Protein AF-A0A6V8M109-F1 (afdb_monomer_lite)

Organism: NCBI:txid2730080

Secondary structure (DSSP, 8-state):
-PPPP-----TTS--S-HHHHHHHHHHHHHHHHHHHHHHHHHTT--HHHHHHHHHHHHHHHHHHHHHHHHHHHHHHHHH---HHHHHHHHHHHHHHHHHHHHHHHHHHHHHHHTT-S----HHHHHHHHHHHHHHHHHHHHHHHHHHHHHHHHHHHTT-

Foldseek 3Di:
DDDDPDPPPPPPPCPDDPVVVVVVLVVLLVLLLVLLLVLCVVVVHDVVVSVVLSVLLSVLLVCLLVVLVVVLVVCCVVPPPDPQLSVLLNVLLVVLLSVLSVVLSVVSVVCVVVVVVPPPDSVVSSVSSNVSNNVSNVVSNVVSNVVSVVVVVVVVVPD

Structure (mmCIF, N/CA/C/O backbone):
data_AF-A0A6V8M109-F1
#
_entry.id   AF-A0A6V8M109-F1
#
loop_
_atom_site.group_PDB
_atom_site.id
_atom_site.type_symbol
_atom_site.label_atom_id
_atom_site.label_alt_id
_atom_site.label_comp_id
_atom_site.label_asym_id
_atom_site.label_entity_id
_atom_site.label_seq_id
_atom_site.pdbx_PDB_ins_code
_atom_site.Cartn_x
_atom_site.Cartn_y
_atom_site.Cartn_z
_atom_site.occupancy
_atom_site.B_iso_or_equiv
_atom_site.auth_seq_id
_atom_site.auth_comp_id
_atom_site.auth_asym_id
_atom_site.auth_atom_id
_atom_site.pdbx_PDB_model_num
ATOM 1 N N . MET A 1 1 ? 26.809 18.377 -27.419 1.00 35.88 1 MET A N 1
ATOM 2 C CA . MET A 1 1 ? 26.388 17.380 -26.413 1.00 35.88 1 MET A CA 1
ATOM 3 C C . MET A 1 1 ? 24.869 17.333 -26.456 1.00 35.88 1 MET A C 1
ATOM 5 O O . MET A 1 1 ? 24.218 18.246 -25.971 1.00 35.88 1 MET A O 1
ATOM 9 N N . SER A 1 2 ? 24.314 16.393 -27.217 1.00 32.06 2 SER A N 1
ATOM 10 C CA . SER A 1 2 ? 22.876 16.284 -27.477 1.00 32.06 2 SER A CA 1
ATOM 11 C C . SER A 1 2 ? 22.189 15.621 -26.287 1.00 32.06 2 SER A C 1
ATOM 13 O O . SER A 1 2 ? 22.492 14.473 -25.967 1.00 32.06 2 SER A O 1
ATOM 15 N N . LEU A 1 3 ? 21.294 16.358 -25.626 1.00 37.25 3 LEU A N 1
ATOM 16 C CA . LEU A 1 3 ? 20.393 15.827 -24.603 1.00 37.25 3 LEU A CA 1
ATOM 17 C C . LEU A 1 3 ? 19.575 14.671 -25.207 1.00 37.25 3 LEU A C 1
ATOM 19 O O . LEU A 1 3 ? 19.074 14.825 -26.326 1.00 37.25 3 LEU A O 1
ATOM 23 N N . PRO A 1 4 ? 19.433 13.525 -24.518 1.00 42.22 4 PRO A N 1
ATOM 24 C CA . PRO A 1 4 ? 18.554 12.470 -24.993 1.00 42.22 4 PRO A CA 1
ATOM 25 C C . PRO A 1 4 ? 17.110 12.996 -25.022 1.00 42.22 4 PRO A C 1
ATOM 27 O O . PRO A 1 4 ? 16.726 13.788 -24.152 1.00 42.22 4 PRO A O 1
ATOM 30 N N . PRO A 1 5 ? 16.304 12.599 -26.020 1.00 42.03 5 PRO A N 1
ATOM 31 C CA . PRO A 1 5 ? 14.920 13.026 -26.109 1.00 42.03 5 PRO A CA 1
ATOM 32 C C . PRO A 1 5 ? 14.179 12.515 -24.876 1.00 42.03 5 PRO A C 1
ATOM 34 O O . PRO A 1 5 ? 14.128 11.314 -24.616 1.00 42.03 5 PRO A O 1
ATOM 37 N N . THR A 1 6 ? 13.613 13.442 -24.110 1.00 44.25 6 THR A N 1
ATOM 38 C CA . THR A 1 6 ? 12.667 13.148 -23.041 1.00 44.25 6 THR A CA 1
ATOM 39 C C . THR A 1 6 ? 11.553 12.288 -23.623 1.00 44.25 6 THR A C 1
ATOM 41 O O . THR A 1 6 ? 10.764 12.733 -24.458 1.00 44.25 6 THR A O 1
ATOM 44 N N . GLN A 1 7 ? 11.532 11.020 -23.213 1.00 39.41 7 GLN A N 1
ATOM 45 C CA . GLN A 1 7 ? 10.497 10.063 -23.555 1.00 39.41 7 GLN A CA 1
ATOM 46 C C . GLN A 1 7 ? 9.165 10.648 -23.083 1.00 39.41 7 GLN A C 1
ATOM 48 O O . GLN A 1 7 ? 8.845 10.685 -21.896 1.00 39.41 7 GLN A O 1
ATOM 53 N N . LYS A 1 8 ? 8.421 11.200 -24.040 1.00 40.66 8 LYS A N 1
ATOM 54 C CA . LYS A 1 8 ? 7.083 11.745 -23.860 1.00 40.66 8 LYS A CA 1
ATOM 55 C C . LYS A 1 8 ? 6.214 10.562 -23.427 1.00 40.66 8 LYS A C 1
ATOM 57 O O . LYS A 1 8 ? 5.800 9.770 -24.264 1.00 40.66 8 LYS A O 1
ATOM 62 N N . ARG A 1 9 ? 6.024 10.386 -22.114 1.00 41.22 9 ARG A N 1
ATOM 63 C CA . ARG A 1 9 ? 5.096 9.401 -21.541 1.00 41.22 9 ARG A CA 1
ATOM 64 C C . ARG A 1 9 ? 3.748 9.670 -22.205 1.00 41.22 9 ARG A C 1
ATOM 66 O O . ARG A 1 9 ? 3.190 10.755 -22.020 1.00 41.22 9 ARG A O 1
ATOM 73 N N . ASP A 1 10 ? 3.300 8.750 -23.055 1.00 36.28 10 ASP A N 1
ATOM 74 C CA . ASP A 1 10 ? 2.056 8.903 -23.799 1.00 36.28 10 ASP A CA 1
ATOM 75 C C . ASP A 1 10 ? 0.921 9.170 -22.808 1.00 36.28 10 ASP A C 1
ATOM 77 O O . ASP A 1 10 ? 0.561 8.336 -21.979 1.00 36.28 10 ASP A O 1
ATOM 81 N N . LYS A 1 11 ? 0.373 10.385 -22.885 1.00 40.88 11 LYS A N 1
ATOM 82 C CA . LYS A 1 11 ? -0.753 10.901 -22.092 1.00 40.88 11 LYS A CA 1
ATOM 83 C C . LYS A 1 11 ? -2.090 10.237 -22.473 1.00 40.88 11 LYS A C 1
ATOM 85 O O . LYS A 1 11 ? -3.140 10.846 -22.306 1.00 40.88 11 LYS A O 1
ATOM 90 N N . SER A 1 12 ? -2.082 9.025 -23.026 1.00 34.38 12 SER A N 1
ATOM 91 C CA . SER A 1 12 ? -3.278 8.385 -23.588 1.00 34.38 12 SER A CA 1
ATOM 92 C C . SER A 1 12 ? -3.967 7.389 -22.649 1.00 34.38 12 SER A C 1
ATOM 94 O O . SER A 1 12 ? -5.039 6.897 -22.986 1.00 34.38 12 SER A O 1
ATOM 96 N N . THR A 1 13 ? -3.434 7.141 -21.445 1.00 37.88 13 THR A N 1
ATOM 97 C CA . THR A 1 13 ? -4.058 6.241 -20.451 1.00 37.88 13 THR A CA 1
ATOM 98 C C . THR A 1 13 ? -4.535 6.929 -19.166 1.00 37.88 13 THR A C 1
ATOM 100 O O . THR A 1 13 ? -5.004 6.254 -18.250 1.00 37.88 13 THR A O 1
ATOM 103 N N . SER A 1 14 ? -4.505 8.266 -19.076 1.00 40.25 14 SER A N 1
ATOM 104 C CA . SER A 1 14 ? -5.027 8.986 -17.903 1.00 40.25 14 SER A CA 1
ATOM 105 C C . SER A 1 14 ? -6.556 9.111 -17.957 1.00 40.25 14 SER A C 1
ATOM 107 O O . SER A 1 14 ? -7.098 10.186 -18.212 1.00 40.25 14 SER A O 1
ATOM 109 N N . PHE A 1 15 ? -7.277 8.016 -17.711 1.00 46.56 15 PHE A N 1
ATOM 110 C CA . PHE A 1 15 ? -8.743 8.053 -17.595 1.00 46.56 15 PHE A CA 1
ATOM 111 C C . PHE A 1 15 ? -9.218 8.843 -16.354 1.00 46.56 15 PHE A C 1
ATOM 113 O O . PHE A 1 15 ? -10.391 9.190 -16.234 1.00 46.56 15 PHE A O 1
ATOM 120 N N . PHE A 1 16 ? -8.302 9.198 -15.446 1.00 42.38 16 PHE A N 1
ATOM 121 C CA . PHE A 1 16 ? -8.565 10.057 -14.296 1.00 42.38 16 PHE A CA 1
ATOM 122 C C . PHE A 1 16 ? -7.589 11.237 -14.256 1.00 42.38 16 PHE A C 1
ATOM 124 O O . PHE A 1 16 ? -6.378 11.068 -14.379 1.00 42.38 16 PHE A O 1
ATOM 131 N N . SER A 1 17 ? -8.137 12.444 -14.075 1.00 50.72 17 SER A N 1
ATOM 132 C CA . SER A 1 17 ? -7.371 13.651 -13.736 1.00 50.72 17 SER A CA 1
ATOM 133 C C . SER A 1 17 ? -6.471 13.375 -12.518 1.00 50.72 17 SER A C 1
ATOM 135 O O . SER A 1 17 ? -6.942 12.700 -11.599 1.00 50.72 17 S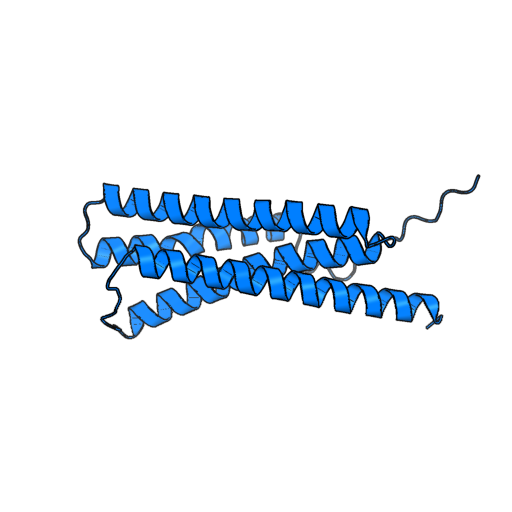ER A O 1
ATOM 137 N N . PRO A 1 18 ? -5.228 13.893 -12.467 1.00 59.59 18 PRO A N 1
ATOM 138 C CA . PRO A 1 18 ? -4.296 13.664 -11.356 1.00 59.59 18 PRO A CA 1
ATOM 139 C C . PRO A 1 18 ? -4.926 13.928 -9.977 1.00 59.59 18 PRO A C 1
ATOM 141 O O . PRO A 1 18 ? -4.782 13.112 -9.074 1.00 59.59 18 PRO A O 1
ATOM 144 N N . HIS A 1 19 ? -5.778 14.953 -9.852 1.00 64.31 19 HIS A N 1
ATOM 145 C CA . HIS A 1 19 ? -6.511 15.233 -8.609 1.00 64.31 19 HIS A CA 1
ATOM 146 C C . HIS A 1 19 ? -7.507 14.146 -8.180 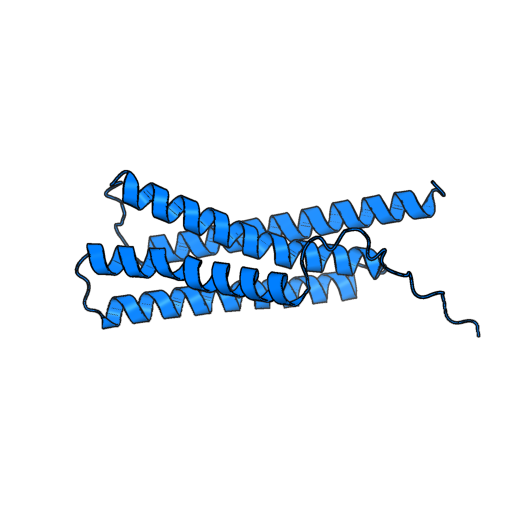1.00 64.31 19 HIS A C 1
ATOM 148 O O . HIS A 1 19 ? -7.764 13.984 -6.989 1.00 64.31 19 HIS A O 1
ATOM 154 N N . ARG A 1 20 ? -8.090 13.392 -9.120 1.00 67.94 20 ARG A N 1
ATOM 155 C CA . ARG A 1 20 ? -8.979 12.267 -8.785 1.00 67.94 20 ARG A CA 1
ATOM 156 C C . ARG A 1 20 ? -8.190 11.054 -8.291 1.00 67.94 20 ARG A C 1
ATOM 158 O O . ARG A 1 20 ? -8.708 10.315 -7.461 1.00 67.94 20 ARG A O 1
ATOM 165 N N . GLY A 1 21 ? -6.962 10.868 -8.782 1.00 72.19 21 GLY A N 1
ATOM 166 C CA . GLY A 1 21 ? -6.052 9.827 -8.302 1.00 72.19 21 GLY A CA 1
ATOM 167 C C . GLY A 1 21 ? -5.640 10.061 -6.850 1.00 72.19 21 GLY A C 1
ATOM 168 O O . GLY A 1 21 ? -5.779 9.161 -6.024 1.00 72.19 21 GLY A O 1
ATOM 169 N N . ASP A 1 22 ? -5.247 11.294 -6.523 1.00 76.94 22 ASP A N 1
ATOM 170 C CA . ASP A 1 22 ? -4.861 11.676 -5.158 1.00 76.94 22 ASP A CA 1
ATOM 171 C C . ASP A 1 22 ? -6.026 11.511 -4.174 1.00 76.94 22 ASP A C 1
ATOM 173 O O . ASP A 1 22 ? -5.873 10.930 -3.098 1.00 76.94 22 ASP A O 1
ATOM 177 N N . LEU A 1 23 ? -7.226 11.957 -4.568 1.00 83.38 23 LEU A N 1
ATOM 178 C CA . LEU A 1 23 ? -8.426 11.807 -3.746 1.00 83.38 23 LEU A CA 1
ATOM 179 C C . LEU A 1 23 ? -8.755 10.330 -3.492 1.00 83.38 23 LEU A C 1
ATOM 181 O O . LEU A 1 23 ? -9.070 9.960 -2.366 1.00 83.38 23 LEU A O 1
ATOM 185 N N . PHE A 1 24 ? -8.654 9.478 -4.515 1.00 84.69 24 PHE A N 1
ATOM 186 C CA . PHE A 1 24 ? -8.916 8.044 -4.386 1.00 84.69 24 PHE A CA 1
ATOM 187 C C . PHE A 1 24 ? -7.963 7.369 -3.393 1.00 84.69 24 PHE A C 1
ATOM 189 O O . PHE A 1 24 ? -8.398 6.577 -2.556 1.00 84.69 24 PHE A O 1
ATOM 196 N N . VAL A 1 25 ? -6.680 7.724 -3.441 1.00 85.50 25 VAL A N 1
ATOM 197 C CA . VAL A 1 25 ? -5.659 7.227 -2.511 1.00 85.50 25 VAL A CA 1
ATOM 198 C C . VAL A 1 25 ? -5.994 7.620 -1.076 1.00 85.50 25 VAL A C 1
ATOM 200 O O . VAL A 1 25 ? -6.038 6.756 -0.198 1.00 85.50 25 VAL A O 1
ATOM 203 N N . VAL A 1 26 ? -6.311 8.895 -0.842 1.00 86.75 26 VAL A N 1
ATOM 204 C CA . VAL A 1 26 ? -6.722 9.379 0.484 1.00 86.75 26 VAL A CA 1
ATOM 205 C C . VAL A 1 26 ? -7.988 8.662 0.958 1.00 86.75 26 VAL A C 1
ATOM 207 O O . VAL A 1 26 ? -8.062 8.246 2.113 1.00 86.75 26 VAL A O 1
ATOM 210 N N . CYS A 1 27 ? -8.965 8.447 0.074 1.00 88.06 27 CYS A N 1
ATOM 211 C CA . CYS A 1 27 ? -10.171 7.694 0.403 1.00 88.06 27 CYS A CA 1
ATOM 212 C C . CYS A 1 27 ? -9.855 6.254 0.825 1.00 88.06 27 CYS A C 1
ATOM 214 O O . CYS A 1 27 ? -10.389 5.813 1.839 1.00 88.06 27 CYS A O 1
ATOM 216 N N . ILE A 1 28 ? -8.977 5.533 0.115 1.00 89.62 28 ILE A N 1
ATOM 217 C CA . ILE A 1 28 ? -8.562 4.178 0.524 1.00 89.62 28 ILE A CA 1
ATOM 218 C C . ILE A 1 28 ? -7.928 4.212 1.912 1.00 89.62 28 ILE A C 1
ATOM 220 O O . ILE A 1 28 ? -8.267 3.382 2.754 1.00 89.62 28 ILE A O 1
ATOM 224 N N . TRP A 1 29 ? -7.049 5.180 2.170 1.00 87.81 29 TRP A N 1
ATOM 225 C CA . TRP A 1 29 ? -6.400 5.327 3.469 1.00 87.81 29 TRP A CA 1
ATOM 226 C C . TRP A 1 29 ? -7.419 5.517 4.589 1.00 87.81 29 TRP A C 1
ATOM 228 O O . TRP A 1 29 ? -7.411 4.753 5.552 1.00 87.81 29 TRP A O 1
ATOM 238 N N . VAL A 1 30 ? -8.347 6.465 4.438 1.00 88.25 30 VAL A N 1
ATOM 239 C CA . VAL A 1 30 ? -9.391 6.734 5.440 1.00 88.25 30 VAL A CA 1
ATOM 240 C C . VAL A 1 30 ? -10.305 5.521 5.624 1.00 88.25 30 VAL A C 1
ATOM 242 O O . VAL A 1 30 ? -10.571 5.115 6.754 1.00 88.25 30 VAL A O 1
ATOM 245 N N . VAL A 1 31 ? -10.747 4.892 4.531 1.00 90.25 31 VAL A N 1
ATOM 246 C CA . VAL A 1 31 ? -11.626 3.713 4.581 1.00 90.25 31 VAL A CA 1
ATOM 247 C C . VAL A 1 31 ? -10.920 2.516 5.217 1.00 90.25 31 VAL A C 1
ATOM 249 O O . VAL A 1 31 ? -11.565 1.747 5.924 1.00 90.25 31 VAL A O 1
ATOM 252 N N . SER A 1 32 ? -9.602 2.373 5.057 1.00 87.56 32 SER A N 1
ATOM 253 C CA . SER A 1 32 ? -8.845 1.270 5.666 1.00 87.56 32 SER A CA 1
ATOM 254 C C . SER A 1 32 ? -8.837 1.294 7.197 1.00 87.56 32 SER A C 1
ATOM 256 O O . SER A 1 32 ? -8.681 0.240 7.819 1.00 87.56 32 SER A O 1
ATOM 258 N N . LEU A 1 33 ? -9.079 2.461 7.804 1.00 87.25 33 LEU A N 1
ATOM 259 C CA . LEU A 1 33 ? -9.172 2.651 9.254 1.00 87.25 33 LEU A CA 1
ATOM 260 C C . LEU A 1 33 ? -10.561 2.306 9.815 1.00 87.25 33 LEU A C 1
ATOM 262 O O . LEU A 1 33 ? -10.687 1.969 10.994 1.00 87.25 33 LEU A O 1
ATOM 266 N N . VAL A 1 34 ? -11.606 2.360 8.980 1.00 87.38 34 VAL A N 1
ATOM 267 C CA . VAL A 1 34 ? -12.997 2.107 9.391 1.00 87.38 34 VAL A CA 1
ATOM 268 C C . VAL A 1 34 ? -13.175 0.707 9.990 1.00 87.38 34 VAL A C 1
ATOM 270 O O . VAL A 1 34 ? -13.793 0.609 11.051 1.00 87.38 34 VAL A O 1
ATOM 273 N N . PRO A 1 35 ? -12.617 -0.377 9.413 1.00 83.62 35 PRO A N 1
ATOM 274 C CA . PRO A 1 35 ? -12.730 -1.696 10.015 1.00 83.62 35 PRO A CA 1
ATOM 275 C C . PRO A 1 35 ? -12.177 -1.793 11.444 1.00 83.62 35 PRO A C 1
ATOM 277 O O . PRO A 1 35 ? -12.811 -2.389 12.312 1.00 83.62 35 PRO A O 1
ATOM 280 N N . ALA A 1 36 ? -11.026 -1.182 11.729 1.00 78.81 36 ALA A N 1
ATOM 281 C CA . ALA A 1 36 ? -10.469 -1.201 13.080 1.00 78.81 36 ALA A CA 1
ATOM 282 C C . ALA A 1 36 ? -11.348 -0.440 14.080 1.00 78.81 36 ALA A C 1
ATOM 284 O O . ALA A 1 36 ? -11.582 -0.925 15.189 1.00 78.81 36 ALA A O 1
ATOM 285 N N . PHE A 1 37 ? -11.894 0.707 13.665 1.00 82.50 37 PHE A N 1
ATOM 286 C CA . PHE A 1 37 ? -12.850 1.459 14.474 1.00 82.50 37 PHE A CA 1
ATOM 287 C C . PHE A 1 37 ? -14.110 0.639 14.776 1.00 82.50 37 PHE A C 1
ATOM 289 O O . PHE A 1 37 ? -14.479 0.479 15.939 1.00 82.50 37 PHE A O 1
ATOM 296 N N . LEU A 1 38 ? -14.743 0.078 13.741 1.00 82.56 38 LEU A N 1
ATOM 297 C CA . LEU A 1 38 ? -15.979 -0.692 13.879 1.00 82.56 38 LEU A CA 1
ATOM 298 C C . LEU A 1 38 ? -15.791 -1.907 14.787 1.00 82.56 38 LEU A C 1
ATOM 300 O O . LEU A 1 38 ? -16.613 -2.134 15.670 1.00 82.56 38 LEU A O 1
ATOM 304 N N . ILE A 1 39 ? -14.696 -2.656 14.627 1.00 77.56 39 ILE A N 1
ATOM 305 C CA . ILE A 1 39 ? -14.389 -3.803 15.491 1.00 77.56 39 ILE A CA 1
ATOM 306 C C . ILE A 1 39 ? -14.281 -3.384 16.957 1.00 77.56 39 ILE A C 1
ATOM 308 O O . ILE A 1 39 ? -14.849 -4.054 17.818 1.00 77.56 39 ILE A O 1
ATOM 312 N N . SER A 1 40 ? -13.586 -2.285 17.245 1.00 77.62 40 SER A N 1
ATOM 313 C CA . SER A 1 40 ? -13.420 -1.817 18.622 1.00 77.62 40 SER A CA 1
ATOM 314 C C . SER A 1 40 ? -14.748 -1.348 19.237 1.00 77.62 40 SER A C 1
ATOM 316 O O . SER A 1 40 ? -15.065 -1.694 20.376 1.00 77.62 40 SER A O 1
ATOM 318 N N . VAL A 1 41 ? -15.597 -0.668 18.456 1.00 78.62 41 VAL A N 1
ATOM 319 C CA . VAL A 1 41 ? -16.951 -0.278 18.888 1.00 78.62 41 VAL A CA 1
ATOM 320 C C . VAL A 1 41 ? -17.839 -1.503 19.134 1.00 78.62 41 VAL A C 1
ATOM 322 O O . VAL A 1 41 ? -18.512 -1.573 20.161 1.00 78.62 41 VAL A O 1
ATOM 325 N N . PHE A 1 42 ? -17.822 -2.503 18.245 1.00 78.31 42 PHE A N 1
ATOM 326 C CA . PHE A 1 42 ? -18.601 -3.736 18.420 1.00 78.31 42 PHE A CA 1
ATOM 327 C C . PHE A 1 42 ? -18.151 -4.558 19.633 1.00 78.31 42 PHE A C 1
ATOM 329 O O . PHE A 1 42 ? -18.977 -5.220 20.263 1.00 78.31 42 PHE A O 1
ATOM 336 N N . LYS A 1 43 ? -16.868 -4.479 20.000 1.00 75.81 43 LYS A N 1
ATOM 337 C CA . LYS A 1 43 ? -16.329 -5.064 21.234 1.00 75.81 43 LYS A CA 1
ATOM 338 C C . LYS A 1 43 ? -16.714 -4.312 22.507 1.00 75.81 43 LYS A C 1
ATOM 340 O O . LYS A 1 43 ? -16.510 -4.849 23.592 1.00 75.81 43 LYS A O 1
ATOM 345 N N . LYS A 1 44 ? -17.319 -3.123 22.387 1.00 80.44 44 LYS A N 1
ATOM 346 C CA . LYS A 1 44 ? -17.604 -2.201 23.498 1.00 80.44 44 LYS A CA 1
ATOM 347 C C . LYS A 1 44 ? -16.337 -1.763 24.240 1.00 80.44 44 LYS A C 1
ATOM 349 O O . LYS A 1 44 ? -16.387 -1.501 25.442 1.00 80.44 44 LYS A O 1
ATOM 354 N N . ASP A 1 45 ? -15.216 -1.679 23.526 1.00 76.81 45 ASP A N 1
ATOM 355 C CA . ASP A 1 45 ? -13.995 -1.102 24.075 1.00 76.81 45 ASP A CA 1
ATOM 356 C C . ASP A 1 45 ? -14.226 0.382 24.411 1.00 76.81 45 ASP A C 1
ATOM 358 O O . ASP A 1 45 ? -15.038 1.058 23.765 1.00 76.81 45 ASP A O 1
ATOM 362 N N . PRO A 1 46 ? -13.511 0.937 25.400 1.00 83.06 46 PRO A N 1
ATOM 363 C CA . PRO A 1 46 ? -13.572 2.366 25.653 1.00 83.06 46 PRO A CA 1
ATOM 364 C C . PRO A 1 46 ? -13.026 3.145 24.445 1.00 83.06 46 PRO A C 1
ATOM 366 O O . PRO A 1 46 ? -12.023 2.761 23.846 1.00 83.06 46 PRO A O 1
ATOM 369 N N . LEU A 1 47 ? -13.649 4.283 24.114 1.00 79.88 47 LEU A N 1
ATOM 370 C CA . LEU A 1 47 ? -13.351 5.058 22.895 1.00 79.88 47 LEU A CA 1
ATOM 371 C C . LEU A 1 47 ? -11.866 5.422 22.726 1.00 79.88 47 LEU A C 1
ATOM 373 O O . LEU A 1 47 ? -11.368 5.485 21.601 1.00 79.88 47 LEU A O 1
ATOM 377 N N . TYR A 1 48 ? -11.139 5.637 23.830 1.00 82.62 48 TYR A N 1
ATOM 378 C CA . TYR A 1 48 ? -9.702 5.914 23.775 1.00 82.62 48 TYR A CA 1
ATOM 379 C C . TYR A 1 48 ? -8.904 4.724 23.214 1.00 82.62 48 TYR A C 1
ATOM 381 O O . TYR A 1 48 ? -7.945 4.928 22.476 1.00 82.62 48 TYR A O 1
ATOM 389 N N . ALA A 1 49 ? -9.308 3.484 23.508 1.00 78.50 49 ALA A N 1
ATOM 390 C CA . ALA A 1 49 ? -8.658 2.281 22.994 1.00 78.50 49 ALA A CA 1
ATOM 391 C C . ALA A 1 49 ? -8.926 2.103 21.491 1.00 78.50 49 ALA A C 1
ATOM 393 O O . ALA A 1 49 ? -8.014 1.758 20.734 1.00 78.50 49 ALA A O 1
ATOM 394 N N . SER A 1 50 ? -10.139 2.431 21.034 1.00 80.19 50 SER A N 1
ATOM 395 C CA . SER A 1 50 ? -10.472 2.473 19.605 1.00 80.19 50 SER A CA 1
ATOM 396 C C . SER A 1 50 ? -9.609 3.494 18.863 1.00 80.19 50 SER A C 1
ATOM 398 O O . SER A 1 50 ? -9.061 3.192 17.804 1.00 80.19 50 SER A O 1
ATOM 400 N N . PHE A 1 51 ? -9.424 4.685 19.442 1.00 83.38 51 PHE A N 1
ATOM 401 C CA . PHE A 1 51 ? -8.577 5.729 18.866 1.00 83.38 51 PHE A CA 1
ATOM 402 C C . PHE A 1 51 ? -7.103 5.306 18.780 1.00 83.38 51 PHE A C 1
ATOM 404 O O . PHE A 1 51 ? -6.479 5.454 17.730 1.00 83.38 51 PHE A O 1
ATOM 411 N N . ILE A 1 52 ? -6.560 4.719 19.852 1.00 84.19 52 ILE A N 1
ATOM 412 C CA . ILE A 1 52 ? -5.188 4.186 19.866 1.00 84.19 52 ILE A CA 1
ATOM 413 C C . ILE A 1 52 ? -5.014 3.114 18.783 1.00 84.19 52 ILE A C 1
ATOM 415 O O . ILE A 1 52 ? -4.009 3.113 18.077 1.00 84.19 52 ILE A O 1
ATOM 419 N N . THR A 1 53 ? -6.003 2.241 18.598 1.00 80.69 53 THR A N 1
ATOM 420 C CA . THR A 1 53 ? -5.957 1.188 17.573 1.00 80.69 53 THR A CA 1
ATOM 421 C C . THR A 1 53 ? -5.867 1.767 16.160 1.00 80.69 53 THR A C 1
ATOM 423 O O . THR A 1 53 ? -5.028 1.338 15.367 1.00 80.69 53 THR A O 1
ATOM 426 N N . ILE A 1 54 ? -6.688 2.777 15.857 1.00 84.56 54 ILE A N 1
ATOM 427 C CA . ILE A 1 54 ? -6.647 3.493 14.573 1.00 84.56 54 ILE A CA 1
ATOM 428 C C . ILE A 1 54 ? -5.272 4.132 14.361 1.00 84.56 54 ILE A C 1
ATOM 430 O O . ILE A 1 54 ? -4.701 4.024 13.276 1.00 84.56 54 ILE A O 1
ATOM 434 N N . LEU A 1 55 ? -4.725 4.766 15.401 1.00 86.31 55 LEU A N 1
ATOM 435 C CA . LEU A 1 55 ? -3.425 5.424 15.337 1.00 86.31 55 LEU A CA 1
ATOM 436 C C . LEU A 1 55 ? -2.291 4.425 15.069 1.00 86.31 55 LEU A C 1
ATOM 438 O O . LEU A 1 55 ? -1.439 4.682 14.220 1.00 86.31 55 LEU A O 1
ATOM 442 N N . ILE A 1 56 ? -2.299 3.273 15.745 1.00 84.56 56 ILE A N 1
ATOM 443 C CA . ILE A 1 56 ? -1.318 2.203 15.527 1.00 84.56 56 ILE A CA 1
ATOM 444 C C . ILE A 1 56 ? -1.404 1.689 14.088 1.00 84.56 56 ILE A C 1
ATOM 446 O O . ILE A 1 56 ? -0.374 1.554 13.432 1.00 84.56 56 ILE A O 1
ATOM 450 N N . GLN A 1 57 ? -2.608 1.438 13.567 1.00 85.00 57 GLN A N 1
ATOM 451 C CA . GLN A 1 57 ? -2.770 0.967 12.192 1.00 85.00 57 GLN A CA 1
ATOM 452 C C . GLN A 1 57 ? -2.295 2.005 11.169 1.00 85.00 57 GLN A C 1
ATOM 454 O O . GLN A 1 57 ? -1.619 1.651 10.199 1.00 85.00 57 GLN A O 1
ATOM 459 N N . PHE A 1 58 ? -2.610 3.283 11.389 1.00 85.88 58 PHE A N 1
ATOM 460 C CA . PHE A 1 58 ? -2.138 4.375 10.544 1.00 85.88 58 PHE A CA 1
ATOM 461 C C . PHE A 1 58 ? -0.603 4.446 10.529 1.00 85.88 58 PHE A C 1
ATOM 463 O O . PHE A 1 58 ? 0.005 4.451 9.458 1.00 85.88 58 PHE A O 1
ATOM 470 N N . LEU A 1 59 ? 0.030 4.419 11.707 1.00 88.25 59 LEU A N 1
ATOM 471 C CA . LEU A 1 59 ? 1.489 4.433 11.846 1.00 88.25 59 LEU A CA 1
ATOM 472 C C . LEU A 1 59 ? 2.142 3.199 11.216 1.00 88.25 59 LEU A C 1
ATOM 474 O O . LEU A 1 59 ? 3.154 3.332 10.532 1.00 88.25 59 LEU A O 1
ATOM 478 N N . ALA A 1 60 ? 1.560 2.013 11.392 1.00 84.50 60 ALA A N 1
ATOM 479 C CA . ALA A 1 60 ? 2.058 0.781 10.785 1.00 84.50 60 ALA A CA 1
ATOM 480 C C . ALA A 1 60 ? 1.985 0.833 9.250 1.00 84.50 60 ALA A C 1
ATOM 482 O O . ALA A 1 60 ? 2.931 0.437 8.567 1.00 84.50 60 ALA A O 1
ATOM 483 N N . SER A 1 61 ? 0.891 1.371 8.707 1.00 84.94 61 SER A N 1
ATOM 484 C CA . SER A 1 61 ? 0.686 1.550 7.265 1.00 84.94 61 SER A CA 1
ATOM 485 C C . SER A 1 61 ? 1.709 2.533 6.687 1.00 84.94 61 SER A C 1
ATOM 487 O O . SER A 1 61 ? 2.405 2.213 5.723 1.00 84.94 61 SER A O 1
ATOM 489 N N . PHE A 1 62 ? 1.876 3.690 7.335 1.00 86.75 62 PHE A N 1
ATOM 490 C CA . PHE A 1 62 ? 2.847 4.714 6.945 1.00 86.75 62 PHE A CA 1
ATOM 491 C C . PHE A 1 62 ? 4.301 4.240 7.055 1.00 86.75 62 PHE A C 1
ATOM 493 O O . PHE A 1 62 ? 5.097 4.440 6.133 1.00 86.75 62 PHE A O 1
ATOM 500 N N . GLY A 1 63 ? 4.649 3.567 8.153 1.00 86.81 63 GLY A N 1
ATOM 501 C CA . GLY A 1 63 ? 5.976 2.994 8.356 1.00 86.81 63 GLY A CA 1
ATOM 502 C C . GLY A 1 63 ? 6.308 1.938 7.304 1.00 86.81 63 GLY A C 1
ATOM 503 O O . GLY A 1 63 ? 7.410 1.946 6.762 1.00 86.81 63 GLY A O 1
ATOM 504 N N . SER A 1 64 ? 5.342 1.085 6.951 1.00 86.12 64 SER A N 1
ATOM 505 C CA . SER A 1 64 ? 5.533 0.024 5.956 1.00 86.12 64 SER A CA 1
ATOM 506 C C . SER A 1 64 ? 5.838 0.585 4.568 1.00 86.12 64 SER A C 1
ATOM 508 O O . SER A 1 64 ? 6.869 0.241 3.991 1.00 86.12 64 SER A O 1
ATOM 510 N N . ILE A 1 65 ? 4.998 1.480 4.032 1.00 88.62 65 ILE A N 1
ATOM 511 C CA . ILE A 1 65 ? 5.243 2.051 2.695 1.00 88.62 65 ILE A CA 1
ATOM 512 C C . ILE A 1 65 ? 6.556 2.842 2.645 1.00 88.62 65 ILE A C 1
ATOM 514 O O . ILE A 1 65 ? 7.294 2.736 1.668 1.00 88.62 65 ILE A O 1
ATOM 518 N N . THR A 1 66 ? 6.894 3.567 3.715 1.00 90.62 66 THR A N 1
ATOM 519 C CA . THR A 1 66 ? 8.141 4.342 3.790 1.00 90.62 66 THR A CA 1
ATOM 520 C C . THR A 1 66 ? 9.362 3.426 3.823 1.00 90.62 66 THR A C 1
ATOM 522 O O . THR A 1 66 ? 10.300 3.625 3.053 1.00 90.62 66 THR A O 1
ATOM 525 N N . LEU A 1 67 ? 9.347 2.389 4.666 1.00 90.56 67 LEU A N 1
ATOM 526 C CA . LEU A 1 67 ? 10.446 1.431 4.785 1.00 90.56 67 LEU A CA 1
ATOM 527 C C . LEU A 1 67 ? 10.695 0.703 3.461 1.00 90.56 67 LEU A C 1
ATOM 529 O O . LEU A 1 67 ? 11.826 0.672 2.978 1.00 90.56 67 LEU A O 1
ATOM 533 N N . PHE A 1 68 ? 9.644 0.157 2.846 1.00 90.50 68 PHE A N 1
ATOM 534 C CA . PHE A 1 68 ? 9.767 -0.508 1.549 1.00 90.50 68 PHE A CA 1
ATOM 535 C C . PHE A 1 68 ? 10.125 0.467 0.425 1.00 90.50 68 PHE A C 1
ATOM 537 O O . PHE A 1 68 ? 10.837 0.072 -0.497 1.00 90.50 68 PHE A O 1
ATOM 544 N N . GLY A 1 69 ? 9.715 1.734 0.520 1.00 90.75 69 GLY A N 1
ATOM 545 C CA . GLY A 1 69 ? 10.154 2.810 -0.369 1.00 90.75 69 GLY A CA 1
ATOM 546 C C . GLY A 1 69 ? 11.661 3.013 -0.314 1.00 90.75 69 GLY A C 1
ATOM 547 O O . GLY A 1 69 ? 12.328 2.912 -1.340 1.00 90.75 69 GLY A O 1
ATOM 548 N N . VAL A 1 70 ? 12.211 3.200 0.886 1.00 93.00 70 VAL A N 1
ATOM 549 C CA . VAL A 1 70 ? 13.657 3.372 1.088 1.00 93.00 70 VAL A CA 1
ATOM 550 C C . VAL A 1 70 ? 14.432 2.131 0.640 1.00 93.00 70 VAL A C 1
ATOM 552 O O . VAL A 1 70 ? 15.412 2.257 -0.092 1.00 93.00 70 VAL A O 1
ATOM 555 N N . ILE A 1 71 ? 13.988 0.927 1.018 1.00 90.81 71 ILE A N 1
ATOM 556 C CA . ILE A 1 71 ? 14.638 -0.328 0.604 1.00 90.81 71 ILE A CA 1
ATOM 557 C C . ILE A 1 71 ? 14.641 -0.454 -0.922 1.00 90.81 71 ILE A C 1
ATOM 559 O O . ILE A 1 71 ? 15.682 -0.737 -1.515 1.00 90.81 71 ILE A O 1
ATOM 563 N N . SER A 1 72 ? 13.498 -0.215 -1.566 1.00 88.69 72 SER A N 1
ATOM 564 C CA . SER A 1 72 ? 13.384 -0.308 -3.023 1.00 88.69 72 SER A CA 1
ATOM 565 C C . SER A 1 72 ? 14.266 0.730 -3.709 1.00 88.69 72 SER A C 1
ATOM 567 O O . SER A 1 72 ? 14.931 0.399 -4.685 1.00 88.69 72 SER A O 1
ATOM 569 N N . GLN A 1 73 ? 14.335 1.959 -3.188 1.00 90.31 73 GLN A N 1
ATOM 570 C CA . GLN A 1 73 ? 15.192 3.015 -3.735 1.00 90.31 73 GLN A CA 1
ATOM 571 C C . GLN A 1 73 ? 16.672 2.646 -3.630 1.00 90.31 73 GLN A C 1
ATOM 573 O O . GLN A 1 73 ? 17.399 2.774 -4.612 1.00 90.31 73 GLN A O 1
ATOM 578 N N . LEU A 1 74 ? 17.114 2.124 -2.482 1.00 90.75 74 LEU A N 1
ATOM 579 C CA . LEU A 1 74 ? 18.493 1.663 -2.294 1.00 90.75 74 LEU A CA 1
ATOM 580 C C . LEU A 1 74 ? 18.845 0.515 -3.246 1.00 90.75 74 LEU A C 1
ATOM 582 O O . LEU A 1 74 ? 19.913 0.527 -3.861 1.00 90.75 74 LEU A O 1
ATOM 586 N N . LEU A 1 75 ? 17.942 -0.460 -3.397 1.00 88.12 75 LEU A N 1
ATOM 587 C CA . LEU A 1 75 ? 18.127 -1.569 -4.330 1.00 88.12 75 LEU A CA 1
ATOM 588 C C . LEU A 1 75 ? 18.204 -1.075 -5.772 1.00 88.12 75 LEU A C 1
ATOM 590 O O . LEU A 1 75 ? 19.108 -1.471 -6.505 1.00 88.12 75 LEU A O 1
ATOM 594 N N . CYS A 1 76 ? 17.296 -0.191 -6.178 1.00 89.06 76 CYS A N 1
ATOM 595 C CA . CYS A 1 76 ? 17.292 0.312 -7.541 1.00 89.06 76 CYS A CA 1
ATOM 596 C C . CYS A 1 76 ? 18.532 1.165 -7.825 1.00 89.06 76 CYS A C 1
ATOM 598 O O . CYS A 1 76 ? 19.181 0.953 -8.840 1.00 89.06 76 CYS A O 1
ATOM 600 N N . TYR A 1 77 ? 18.936 2.037 -6.899 1.00 88.31 77 TYR A N 1
ATOM 601 C CA . TYR A 1 77 ? 20.144 2.849 -7.052 1.00 88.31 77 TYR A CA 1
ATOM 602 C C . TYR A 1 77 ? 21.417 2.001 -7.184 1.00 88.31 77 TYR A C 1
ATOM 604 O O . TYR A 1 77 ? 22.351 2.381 -7.886 1.00 88.31 77 TYR A O 1
ATOM 612 N N . ARG A 1 78 ? 21.478 0.846 -6.504 1.00 89.88 78 ARG A N 1
ATOM 613 C CA . ARG A 1 78 ? 22.666 -0.017 -6.512 1.00 89.88 78 ARG A CA 1
ATOM 614 C C . ARG A 1 78 ? 22.689 -1.037 -7.650 1.00 89.88 78 ARG A C 1
ATOM 616 O O . ARG A 1 78 ? 23.778 -1.370 -8.111 1.00 89.88 78 ARG A O 1
ATOM 623 N N . TYR A 1 79 ? 21.534 -1.567 -8.050 1.00 86.81 79 TYR A N 1
ATOM 624 C CA . TYR A 1 79 ? 21.443 -2.740 -8.930 1.00 86.81 79 TYR A CA 1
ATOM 625 C C . TYR A 1 79 ? 20.698 -2.495 -10.246 1.00 86.81 79 TYR A C 1
ATOM 627 O O . TYR A 1 79 ? 20.749 -3.351 -11.128 1.00 86.81 79 TYR A O 1
ATOM 635 N N . ILE A 1 80 ? 19.991 -1.373 -10.391 1.00 86.75 80 ILE A N 1
ATOM 636 C CA . ILE A 1 80 ? 19.167 -1.083 -11.565 1.00 86.75 80 ILE A CA 1
ATOM 637 C C . ILE A 1 80 ? 19.744 0.133 -12.290 1.00 86.75 80 ILE A C 1
ATOM 639 O O . ILE A 1 80 ? 19.560 1.270 -11.877 1.00 86.75 80 ILE A O 1
ATOM 643 N N . GLU A 1 81 ? 20.422 -0.113 -13.409 1.00 80.56 81 GLU A N 1
ATOM 644 C CA . GLU A 1 81 ? 20.989 0.955 -14.251 1.00 80.56 81 GLU A CA 1
ATOM 645 C C . GLU A 1 81 ? 19.916 1.716 -15.049 1.00 80.56 81 GLU A C 1
ATOM 647 O O . GLU A 1 81 ? 20.122 2.853 -15.467 1.00 80.56 81 GLU A O 1
ATOM 652 N N . SER A 1 82 ? 18.759 1.087 -15.266 1.00 84.56 82 SER A N 1
ATOM 653 C CA . SER A 1 82 ? 17.683 1.601 -16.111 1.00 84.56 82 SER A CA 1
ATOM 654 C C . SER A 1 82 ? 16.658 2.391 -15.301 1.00 84.56 82 SER A C 1
ATOM 656 O O . SER A 1 82 ? 15.945 1.823 -14.469 1.00 84.56 82 SER A O 1
ATOM 658 N N . SER A 1 83 ? 16.535 3.693 -15.578 1.00 85.38 83 SER A N 1
ATOM 659 C CA . SER A 1 83 ? 15.547 4.565 -14.925 1.00 85.38 83 SER A CA 1
ATOM 660 C C . SER A 1 83 ? 14.107 4.103 -15.163 1.00 85.38 83 SER A C 1
ATOM 662 O O . SER A 1 83 ? 13.269 4.214 -14.276 1.00 85.38 83 SER A O 1
ATOM 664 N N . ASP A 1 84 ? 13.824 3.507 -16.324 1.00 85.25 84 ASP A N 1
ATOM 665 C CA . ASP A 1 84 ? 12.484 3.005 -16.639 1.00 85.25 84 ASP A CA 1
ATOM 666 C C . ASP A 1 84 ? 12.101 1.821 -15.738 1.00 85.25 84 ASP A C 1
ATOM 668 O O . ASP A 1 84 ? 10.978 1.737 -15.245 1.00 85.25 84 ASP A O 1
ATOM 672 N N . VAL A 1 85 ? 13.045 0.906 -15.479 1.00 87.00 85 VAL A N 1
ATOM 673 C CA . VAL A 1 85 ? 12.819 -0.241 -14.584 1.00 87.00 85 VAL A CA 1
ATOM 674 C C . VAL A 1 85 ? 12.674 0.234 -13.139 1.00 87.00 85 VAL A C 1
ATOM 676 O O . VAL A 1 85 ? 11.814 -0.276 -12.421 1.00 87.00 85 VAL A O 1
ATOM 679 N N . HIS A 1 86 ? 13.464 1.230 -12.728 1.00 89.25 86 HIS A N 1
ATOM 680 C CA . HIS A 1 86 ? 13.318 1.889 -11.430 1.00 89.25 86 HIS A CA 1
ATOM 681 C C . HIS A 1 86 ? 11.894 2.436 -11.242 1.00 89.25 86 HIS A C 1
ATOM 683 O O . HIS A 1 86 ? 11.238 2.119 -10.248 1.00 89.25 86 HIS A O 1
ATOM 689 N N . ASP A 1 87 ? 11.381 3.191 -12.213 1.00 88.50 87 ASP A N 1
ATOM 690 C CA . ASP A 1 87 ? 10.048 3.793 -12.123 1.00 88.50 87 ASP A CA 1
ATOM 691 C C . ASP A 1 87 ? 8.946 2.731 -12.061 1.00 88.50 87 ASP A C 1
ATOM 693 O O . ASP A 1 87 ? 8.011 2.854 -11.272 1.00 88.50 87 ASP A O 1
ATOM 697 N N . ARG A 1 88 ? 9.088 1.626 -12.805 1.00 89.31 88 ARG A N 1
ATOM 698 C CA . ARG A 1 88 ? 8.151 0.493 -12.722 1.00 89.31 88 ARG A CA 1
ATOM 699 C C . ARG A 1 88 ? 8.173 -0.210 -11.369 1.00 89.31 88 ARG A C 1
ATOM 701 O O . ARG A 1 88 ? 7.126 -0.669 -10.918 1.00 89.31 88 ARG A O 1
ATOM 708 N N . ILE A 1 89 ? 9.329 -0.296 -10.713 1.00 90.44 89 ILE A N 1
ATOM 709 C CA . ILE A 1 89 ? 9.435 -0.841 -9.353 1.00 90.44 89 ILE A CA 1
ATOM 710 C C . ILE A 1 89 ? 8.738 0.081 -8.350 1.00 90.44 89 ILE A C 1
ATOM 712 O O . ILE A 1 89 ? 8.005 -0.412 -7.493 1.00 90.44 89 ILE A O 1
ATOM 716 N N . MET A 1 90 ? 8.923 1.400 -8.469 1.00 90.38 90 MET A N 1
ATOM 717 C CA . MET A 1 90 ? 8.260 2.379 -7.599 1.00 90.38 90 MET A CA 1
ATOM 718 C C . MET A 1 90 ? 6.743 2.394 -7.803 1.00 90.38 90 MET A C 1
ATOM 720 O O . MET A 1 90 ? 5.998 2.354 -6.822 1.00 90.38 90 MET A O 1
ATOM 724 N N . ASP A 1 91 ? 6.283 2.361 -9.057 1.00 89.62 91 ASP A N 1
ATOM 725 C CA . ASP A 1 91 ? 4.868 2.189 -9.399 1.00 89.62 91 ASP A CA 1
ATOM 726 C C . ASP A 1 91 ? 4.338 0.877 -8.786 1.00 89.62 91 ASP A C 1
ATOM 728 O O . ASP A 1 91 ? 3.298 0.858 -8.126 1.00 89.62 91 ASP A O 1
ATOM 732 N N . GLY A 1 92 ? 5.084 -0.222 -8.939 1.00 90.12 92 GLY A N 1
ATOM 733 C CA . GLY A 1 92 ? 4.752 -1.533 -8.384 1.00 90.12 92 GLY A CA 1
ATOM 734 C C . GLY A 1 92 ? 4.619 -1.532 -6.861 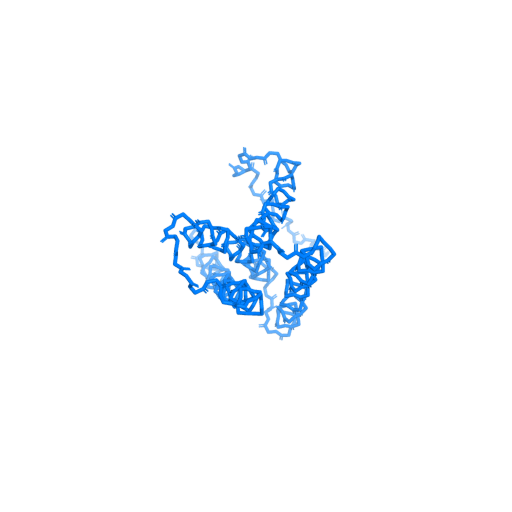1.00 90.12 92 GLY A C 1
ATOM 735 O O . GLY A 1 92 ? 3.639 -2.058 -6.336 1.00 90.12 92 GLY A O 1
ATOM 736 N N . LEU A 1 93 ? 5.549 -0.898 -6.145 1.00 92.94 93 LEU A N 1
ATOM 737 C CA . LEU A 1 93 ? 5.467 -0.702 -4.697 1.00 92.94 93 LEU A CA 1
ATOM 738 C C . LEU A 1 93 ? 4.208 0.082 -4.312 1.00 92.94 93 LEU A C 1
ATOM 740 O O . LEU A 1 93 ? 3.468 -0.338 -3.420 1.00 92.94 93 LEU A O 1
ATOM 744 N N . PHE A 1 94 ? 3.960 1.207 -4.985 1.00 90.50 94 PHE A N 1
ATOM 745 C CA . PHE A 1 94 ? 2.821 2.068 -4.693 1.00 90.50 94 PHE A CA 1
ATOM 746 C C . PHE A 1 94 ? 1.501 1.315 -4.880 1.00 90.50 94 PHE A C 1
ATOM 748 O O . PHE A 1 94 ? 0.689 1.247 -3.956 1.00 90.50 94 PHE A O 1
ATOM 755 N N . TYR A 1 95 ? 1.289 0.688 -6.038 1.00 89.94 95 TYR A N 1
ATOM 756 C CA . TYR A 1 95 ? 0.062 -0.064 -6.308 1.00 89.94 95 TYR A CA 1
ATOM 757 C C . TYR A 1 95 ? -0.049 -1.333 -5.459 1.00 89.94 95 TYR A C 1
ATOM 759 O O . TYR A 1 95 ? -1.145 -1.661 -5.004 1.00 89.94 95 TYR A O 1
ATOM 767 N N . GLY A 1 96 ? 1.068 -2.013 -5.190 1.00 90.56 96 GLY A N 1
ATOM 768 C CA . GLY A 1 96 ? 1.126 -3.171 -4.302 1.00 90.56 96 GLY A CA 1
ATOM 769 C C . GLY A 1 96 ? 0.634 -2.829 -2.899 1.00 90.56 96 GLY A C 1
ATOM 770 O O . GLY A 1 96 ? -0.255 -3.503 -2.378 1.00 90.56 96 GLY A O 1
ATOM 771 N N . PHE A 1 97 ? 1.124 -1.738 -2.311 1.00 91.62 97 PHE A N 1
ATOM 772 C CA . PHE A 1 97 ? 0.677 -1.272 -0.996 1.00 91.62 97 PHE A CA 1
ATOM 773 C C . PHE A 1 97 ? -0.834 -0.993 -0.955 1.00 91.62 97 PHE A C 1
ATOM 775 O O . PHE A 1 97 ? -1.545 -1.497 -0.084 1.00 91.62 97 PHE A O 1
ATOM 782 N N . HIS A 1 98 ? -1.349 -0.239 -1.932 1.00 90.56 98 HIS A N 1
ATOM 783 C CA . HIS A 1 98 ? -2.775 0.098 -1.993 1.00 90.56 98 HIS A CA 1
ATOM 784 C C . HIS A 1 98 ? -3.655 -1.128 -2.253 1.00 90.56 98 HIS A C 1
ATOM 786 O O . HIS A 1 98 ? -4.729 -1.243 -1.665 1.00 90.56 98 HIS A O 1
ATOM 792 N N . GLY A 1 99 ? -3.184 -2.082 -3.059 1.00 89.81 99 GLY A N 1
ATOM 793 C CA . GLY A 1 99 ? -3.840 -3.377 -3.234 1.00 89.81 99 GLY A CA 1
ATOM 794 C C . GLY A 1 99 ? -3.946 -4.157 -1.920 1.00 89.81 99 GLY A C 1
ATOM 795 O O . GLY A 1 99 ? -5.007 -4.696 -1.615 1.00 89.81 99 GLY A O 1
ATOM 796 N N . GLY A 1 100 ? -2.890 -4.147 -1.102 1.00 89.06 100 GLY A N 1
ATOM 797 C CA . GLY A 1 100 ? -2.895 -4.739 0.241 1.00 89.06 100 GLY A CA 1
ATOM 798 C C . GLY A 1 100 ? -3.927 -4.105 1.164 1.00 89.06 100 GLY A C 1
ATOM 799 O O . GLY A 1 100 ? -4.686 -4.823 1.814 1.00 89.06 100 GLY A O 1
ATOM 800 N N . MET A 1 101 ? -4.028 -2.772 1.160 1.00 89.94 101 MET A N 1
ATOM 801 C CA . MET A 1 101 ? -5.060 -2.056 1.920 1.00 89.94 101 MET A CA 1
ATOM 802 C C . MET A 1 101 ? -6.478 -2.414 1.462 1.00 89.94 101 MET A C 1
ATOM 804 O O . MET A 1 101 ? -7.358 -2.601 2.298 1.00 89.94 101 MET A O 1
ATOM 808 N N . ILE A 1 102 ? -6.713 -2.540 0.153 1.00 90.69 102 ILE A N 1
ATOM 809 C CA . ILE A 1 102 ? -8.021 -2.948 -0.383 1.00 90.69 102 ILE A CA 1
ATOM 810 C C . ILE A 1 102 ? -8.358 -4.378 0.056 1.00 90.69 102 ILE A C 1
ATOM 812 O O . ILE A 1 102 ? -9.462 -4.623 0.542 1.00 90.69 102 ILE A O 1
ATOM 816 N N . LEU A 1 103 ? -7.412 -5.315 -0.063 1.00 90.06 103 LEU A N 1
ATOM 817 C CA . LEU A 1 103 ? -7.601 -6.695 0.395 1.00 90.06 103 LEU A CA 1
ATOM 818 C C . LEU A 1 103 ? -7.898 -6.754 1.895 1.00 90.06 103 LEU A C 1
ATOM 820 O O . LEU A 1 103 ? -8.792 -7.485 2.316 1.00 90.06 103 LEU A O 1
ATOM 824 N N . TRP A 1 104 ? -7.188 -5.952 2.687 1.00 88.75 104 TRP A N 1
ATOM 825 C CA . TRP A 1 104 ? -7.433 -5.790 4.113 1.00 88.75 104 TRP A CA 1
ATOM 826 C C . TRP A 1 104 ? -8.859 -5.299 4.401 1.00 88.75 104 TRP A C 1
ATOM 828 O O . TRP A 1 104 ? -9.569 -5.928 5.184 1.00 88.75 104 TRP A O 1
ATOM 838 N N . ILE A 1 105 ? -9.299 -4.223 3.739 1.00 88.75 105 ILE A N 1
ATOM 839 C CA . ILE A 1 105 ? -10.656 -3.675 3.880 1.00 88.75 105 ILE A CA 1
ATOM 840 C C . ILE A 1 105 ? -11.692 -4.772 3.617 1.00 88.75 105 ILE A C 1
ATOM 842 O O . ILE A 1 105 ? -12.555 -5.024 4.458 1.00 88.75 105 ILE A O 1
ATOM 846 N N . VAL A 1 106 ? -11.580 -5.455 2.475 1.00 88.44 106 VAL A N 1
ATOM 847 C CA . VAL A 1 106 ? -12.521 -6.507 2.068 1.00 88.44 106 VAL A CA 1
ATOM 848 C C . VAL A 1 106 ? -12.521 -7.661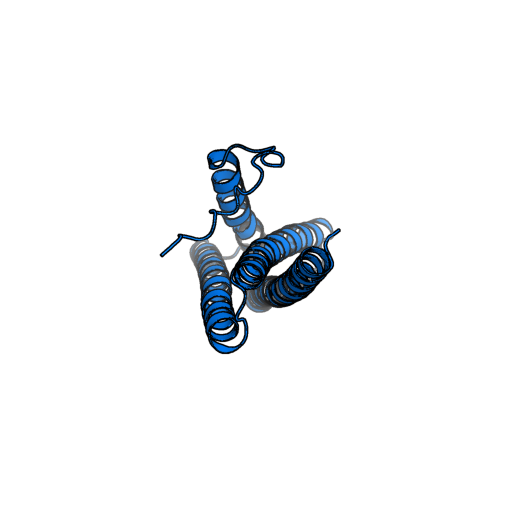 3.070 1.00 88.44 106 VAL A C 1
ATOM 850 O O . VAL A 1 106 ? -13.589 -8.103 3.495 1.00 88.44 106 VAL A O 1
ATOM 853 N N . TYR A 1 107 ? -11.343 -8.120 3.496 1.00 84.88 107 TYR A N 1
ATOM 854 C CA . TYR A 1 107 ? -11.207 -9.196 4.475 1.00 84.88 107 TYR A CA 1
ATOM 855 C C . TYR A 1 107 ? -11.833 -8.835 5.826 1.00 84.88 107 TYR A C 1
ATOM 857 O O . TYR A 1 107 ? -12.573 -9.634 6.404 1.00 84.88 107 TYR A O 1
ATOM 865 N N . ALA A 1 108 ? -11.571 -7.628 6.327 1.00 82.12 108 ALA A N 1
ATOM 866 C CA . ALA A 1 108 ? -12.076 -7.187 7.617 1.00 82.12 108 ALA A CA 1
ATOM 867 C C . ALA A 1 108 ? -13.607 -7.052 7.604 1.00 82.12 108 ALA A C 1
ATOM 869 O O . ALA A 1 108 ? -14.268 -7.545 8.518 1.00 82.12 108 ALA A O 1
ATOM 870 N N . PHE A 1 109 ? -14.185 -6.480 6.541 1.00 84.88 109 PHE A N 1
ATOM 871 C CA . PHE A 1 109 ? -15.641 -6.428 6.373 1.00 84.88 109 PHE A CA 1
ATOM 872 C C . PHE A 1 109 ? -16.261 -7.820 6.231 1.00 84.88 109 PHE A C 1
ATOM 874 O O . PHE A 1 109 ? -17.281 -8.096 6.860 1.00 84.88 109 PHE A O 1
ATOM 881 N N . PHE A 1 110 ? -15.634 -8.724 5.475 1.00 84.19 110 PHE A N 1
ATOM 882 C CA . PHE A 1 110 ? -16.087 -10.111 5.368 1.00 84.19 110 PHE A CA 1
ATOM 883 C C . PHE A 1 110 ? -16.108 -10.802 6.742 1.00 84.19 110 PHE A C 1
ATOM 885 O O . PHE A 1 110 ? -17.117 -11.388 7.132 1.00 84.19 110 PHE A O 1
ATOM 892 N N . ARG A 1 111 ? -15.032 -10.677 7.532 1.00 77.69 111 ARG A N 1
ATOM 893 C CA . ARG A 1 111 ? -14.961 -11.240 8.894 1.00 77.69 111 ARG A CA 1
ATOM 894 C C . ARG A 1 111 ? -16.041 -10.674 9.818 1.00 77.69 111 ARG A C 1
ATOM 896 O O . ARG A 1 111 ? -16.595 -11.437 10.607 1.00 77.69 111 ARG A O 1
ATOM 903 N N . MET A 1 112 ? -16.359 -9.381 9.708 1.00 76.50 112 MET A N 1
ATOM 904 C CA . MET A 1 112 ? -17.455 -8.771 10.470 1.00 76.50 112 MET A CA 1
ATOM 905 C C . MET A 1 112 ? -18.826 -9.311 10.057 1.00 76.50 112 MET A C 1
ATOM 907 O O . MET A 1 112 ? -19.615 -9.670 10.927 1.00 76.50 112 MET A O 1
ATOM 911 N N . LEU A 1 113 ? -19.107 -9.394 8.751 1.00 78.69 113 LEU A N 1
ATOM 912 C CA . LEU A 1 113 ? -20.406 -9.834 8.227 1.00 78.69 113 LEU A CA 1
ATOM 913 C C . LEU A 1 113 ? -20.728 -11.285 8.595 1.00 78.69 113 LEU A C 1
ATOM 915 O O . LEU A 1 113 ? -21.865 -11.594 8.938 1.00 78.69 113 LEU A O 1
ATOM 919 N N . PHE A 1 114 ? -19.730 -12.168 8.558 1.00 77.00 114 PHE A N 1
ATOM 920 C CA . PHE A 1 114 ? -19.915 -13.594 8.843 1.00 77.00 114 PHE A CA 1
ATOM 921 C C . PHE A 1 114 ? -19.685 -13.966 10.313 1.00 77.00 114 PHE A C 1
ATOM 923 O O . PHE A 1 114 ? -19.656 -15.148 10.649 1.00 77.00 114 PHE A O 1
ATOM 930 N N . GLY A 1 115 ? -19.540 -12.972 11.200 1.00 61.28 115 GLY A N 1
ATOM 931 C CA . GLY A 1 115 ? -19.549 -13.176 12.649 1.00 61.28 115 GLY A CA 1
ATOM 932 C C . GLY A 1 115 ? -18.498 -14.166 13.153 1.00 61.28 115 GLY A C 1
ATOM 933 O O . GLY A 1 115 ? -18.713 -14.801 14.188 1.00 61.28 115 GLY A O 1
ATOM 934 N N . MET A 1 116 ? -17.378 -14.333 12.435 1.00 57.31 116 MET A N 1
ATOM 935 C CA . MET A 1 116 ? -16.316 -15.234 12.874 1.00 57.31 116 MET A CA 1
ATOM 936 C C . MET A 1 116 ? -15.756 -14.707 14.199 1.00 57.31 116 MET A C 1
ATOM 938 O O . MET A 1 116 ? -15.007 -13.734 14.229 1.00 57.31 116 MET A O 1
ATOM 942 N N . ARG A 1 117 ? -16.157 -15.363 15.298 1.00 51.69 117 ARG A N 1
ATOM 943 C CA . ARG A 1 117 ? -15.898 -15.022 16.713 1.00 51.69 117 ARG A CA 1
ATOM 944 C C . ARG A 1 117 ? -14.423 -14.858 17.088 1.00 51.69 117 ARG A C 1
ATOM 946 O O . ARG A 1 117 ? -14.126 -14.357 18.163 1.00 51.69 117 ARG A O 1
ATOM 953 N N . GLU A 1 118 ? -13.508 -15.207 16.196 1.00 49.03 118 GLU A N 1
ATOM 954 C CA . GLU A 1 118 ? -12.073 -14.936 16.293 1.00 49.03 118 GLU A CA 1
ATOM 955 C C . GLU A 1 118 ? -11.698 -13.465 16.031 1.00 49.03 118 GLU A C 1
ATOM 957 O O . GLU A 1 118 ? -10.577 -13.146 15.629 1.00 49.03 118 GLU A O 1
ATOM 962 N N . VAL A 1 119 ? -12.591 -12.518 16.304 1.00 50.88 119 VAL A N 1
ATOM 963 C CA . VAL A 1 119 ? -12.168 -11.143 16.575 1.00 50.88 119 VAL A CA 1
ATOM 964 C C . VAL A 1 119 ? -11.606 -11.130 18.004 1.00 50.88 119 VAL A C 1
ATOM 966 O O . VAL A 1 119 ? -12.137 -10.474 18.887 1.00 50.88 119 VAL A O 1
ATOM 969 N N . GLY A 1 120 ? -10.583 -11.941 18.284 1.00 52.19 120 GLY A N 1
ATOM 970 C CA . GLY A 1 120 ? -10.079 -12.180 19.640 1.00 52.19 120 GLY A CA 1
ATOM 971 C C . GLY A 1 120 ? -9.204 -11.035 20.130 1.00 52.19 120 GLY A C 1
ATOM 972 O O . GLY A 1 120 ? -9.491 -10.421 21.149 1.00 52.19 120 GLY A O 1
ATOM 973 N N . GLU A 1 121 ? -8.230 -10.611 19.333 1.00 66.94 121 GLU A N 1
ATOM 974 C CA . GLU A 1 121 ? -7.264 -9.593 19.744 1.00 66.94 121 GLU A CA 1
ATOM 975 C C . GLU A 1 121 ? -7.079 -8.525 18.674 1.00 66.94 121 GLU A C 1
ATOM 977 O O . GLU A 1 121 ? -6.912 -8.819 17.490 1.00 66.94 121 GLU A O 1
ATOM 982 N N . ILE A 1 122 ? -7.068 -7.267 19.114 1.00 67.06 122 ILE A N 1
ATOM 983 C CA . ILE A 1 122 ? -6.708 -6.112 18.282 1.00 67.06 122 ILE A CA 1
ATOM 984 C C . ILE A 1 122 ? -5.310 -6.314 17.674 1.00 67.06 122 ILE A C 1
ATOM 986 O O . ILE A 1 122 ? -5.086 -5.991 16.511 1.00 67.06 122 ILE A O 1
ATOM 990 N N . ASN A 1 123 ? -4.401 -6.945 18.421 1.00 70.31 123 ASN A N 1
ATOM 991 C CA . ASN A 1 123 ? -3.043 -7.253 17.973 1.00 70.31 123 ASN A CA 1
ATOM 992 C C . ASN A 1 123 ? -3.021 -8.194 16.761 1.00 70.31 123 ASN A C 1
ATOM 994 O O . ASN A 1 123 ? -2.294 -7.938 15.805 1.00 70.31 123 ASN A O 1
ATOM 998 N N . ALA A 1 124 ? -3.845 -9.247 16.761 1.00 75.38 124 ALA A N 1
ATOM 999 C CA . ALA A 1 124 ? -3.946 -10.171 15.630 1.00 75.38 124 ALA A CA 1
ATOM 1000 C C . ALA A 1 124 ? -4.528 -9.479 14.389 1.00 75.38 124 ALA A C 1
ATOM 1002 O O . ALA A 1 124 ? -4.095 -9.727 13.265 1.00 75.38 124 ALA A O 1
ATOM 1003 N N . LEU A 1 125 ? -5.480 -8.569 14.602 1.00 73.12 125 LEU A N 1
ATOM 1004 C CA . LEU A 1 125 ? -6.118 -7.795 13.547 1.00 73.12 125 LEU A CA 1
ATOM 1005 C C . LEU A 1 125 ? -5.133 -6.827 12.868 1.00 73.12 125 LEU A C 1
ATOM 1007 O O . LEU A 1 125 ? -4.990 -6.833 11.646 1.00 73.12 125 LEU A O 1
ATOM 1011 N N . VAL A 1 126 ? -4.418 -6.036 13.671 1.00 73.69 126 VAL A N 1
ATOM 1012 C CA . VAL A 1 126 ? -3.377 -5.112 13.199 1.00 73.69 126 VAL A CA 1
ATOM 1013 C C . VAL A 1 126 ? -2.228 -5.886 12.553 1.00 73.69 126 VAL A C 1
ATOM 1015 O O . VAL A 1 126 ? -1.746 -5.497 11.490 1.00 73.69 126 VAL A O 1
ATOM 1018 N N . GLY A 1 127 ? -1.828 -7.015 13.143 1.00 77.56 127 GLY A N 1
ATOM 1019 C CA . GLY A 1 127 ? -0.815 -7.904 12.579 1.00 77.56 127 GLY A CA 1
ATOM 1020 C C . GLY A 1 127 ? -1.208 -8.424 11.197 1.00 77.56 127 GLY A C 1
ATOM 1021 O O . GLY A 1 127 ? -0.405 -8.364 10.268 1.00 77.56 127 GLY A O 1
ATOM 1022 N N . PHE A 1 128 ? -2.460 -8.853 11.025 1.00 81.50 128 PHE A N 1
ATOM 1023 C CA . PHE A 1 128 ? -2.964 -9.305 9.730 1.00 81.50 128 PHE A CA 1
ATOM 1024 C C . PHE A 1 128 ? -2.982 -8.176 8.691 1.00 81.50 128 PHE A C 1
ATOM 1026 O O . PHE A 1 128 ? -2.511 -8.371 7.572 1.00 81.50 128 PHE A O 1
ATOM 1033 N N . SER A 1 129 ? -3.448 -6.979 9.067 1.00 82.56 129 SER A N 1
ATOM 1034 C CA . SER A 1 129 ? -3.367 -5.794 8.202 1.00 82.56 129 SER A CA 1
ATOM 1035 C C . SER A 1 129 ? -1.926 -5.521 7.757 1.00 82.56 129 SER A C 1
ATOM 1037 O O . SER A 1 129 ? -1.688 -5.270 6.577 1.00 82.56 129 SER A O 1
ATOM 1039 N N . GLY A 1 130 ? -0.962 -5.597 8.679 1.00 82.50 130 GLY A N 1
ATOM 1040 C CA . GLY A 1 130 ? 0.456 -5.410 8.376 1.00 82.50 130 GLY A CA 1
ATOM 1041 C C . GLY A 1 130 ? 0.986 -6.448 7.386 1.00 82.50 130 GLY A C 1
ATOM 1042 O O . GLY A 1 130 ? 1.592 -6.083 6.382 1.00 82.50 130 GLY A O 1
ATOM 1043 N N . ILE A 1 131 ? 0.707 -7.735 7.617 1.00 87.00 131 ILE A N 1
ATOM 1044 C CA . ILE A 1 131 ? 1.138 -8.830 6.732 1.00 87.00 131 ILE A CA 1
ATOM 1045 C C . ILE A 1 131 ? 0.582 -8.645 5.317 1.00 87.00 131 ILE A C 1
ATOM 1047 O O . ILE A 1 131 ? 1.326 -8.799 4.347 1.00 87.00 131 ILE A O 1
ATOM 1051 N N . MET A 1 132 ? -0.695 -8.280 5.180 1.00 87.50 132 MET A N 1
ATOM 1052 C CA . MET A 1 132 ? -1.320 -8.062 3.872 1.00 87.50 132 MET A CA 1
ATOM 1053 C C . MET A 1 132 ? -0.652 -6.919 3.105 1.00 87.50 132 MET A C 1
ATOM 1055 O O . MET A 1 132 ? -0.322 -7.094 1.936 1.00 87.50 132 MET A O 1
ATOM 1059 N N . CYS A 1 133 ? -0.382 -5.788 3.763 1.00 87.06 133 CYS A N 1
ATOM 1060 C CA . CYS A 1 133 ? 0.317 -4.663 3.139 1.00 87.06 133 CYS A CA 1
ATOM 1061 C C . CYS A 1 133 ? 1.771 -5.007 2.779 1.00 87.06 133 CYS A C 1
ATOM 1063 O O . CYS A 1 133 ? 2.246 -4.636 1.711 1.00 87.06 133 CYS A O 1
ATOM 1065 N N . ILE A 1 134 ? 2.490 -5.731 3.640 1.00 89.00 134 ILE A N 1
ATOM 1066 C CA . ILE A 1 134 ? 3.885 -6.120 3.386 1.00 89.00 134 ILE A CA 1
ATOM 1067 C C . ILE A 1 134 ? 3.971 -7.092 2.206 1.00 89.00 134 ILE A C 1
ATOM 1069 O O . ILE A 1 134 ? 4.754 -6.887 1.279 1.00 89.00 134 ILE A O 1
ATOM 1073 N N . THR A 1 135 ? 3.160 -8.149 2.224 1.00 90.69 135 THR A N 1
ATOM 1074 C CA . THR A 1 135 ? 3.162 -9.166 1.164 1.00 90.69 135 THR A CA 1
ATOM 1075 C C . THR A 1 135 ? 2.749 -8.572 -0.178 1.00 90.69 135 THR A C 1
ATOM 1077 O O . THR A 1 135 ? 3.397 -8.843 -1.190 1.00 90.69 135 THR A O 1
ATOM 1080 N N . SER A 1 136 ? 1.740 -7.698 -0.197 1.00 92.12 136 SER A N 1
ATOM 1081 C CA . SER A 1 136 ? 1.312 -7.019 -1.417 1.00 92.12 136 SER A CA 1
ATOM 1082 C C . SER A 1 136 ? 2.357 -6.026 -1.939 1.00 92.12 136 SER A C 1
ATOM 1084 O O . SER A 1 136 ? 2.542 -5.942 -3.152 1.00 92.12 136 SER A O 1
ATOM 1086 N N . CYS A 1 137 ? 3.092 -5.326 -1.064 1.00 91.50 137 CYS A N 1
ATOM 1087 C CA . CYS A 1 137 ? 4.237 -4.495 -1.453 1.00 91.50 137 CYS A CA 1
ATOM 1088 C C . CYS A 1 137 ? 5.326 -5.317 -2.143 1.00 91.50 137 CYS A C 1
ATOM 1090 O O . CYS A 1 137 ? 5.784 -4.943 -3.220 1.00 91.50 137 CYS A O 1
ATOM 1092 N N . VAL A 1 138 ? 5.730 -6.445 -1.549 1.00 92.19 138 VAL A N 1
ATOM 1093 C CA . VAL A 1 138 ? 6.774 -7.319 -2.113 1.00 92.19 138 VAL A CA 1
ATOM 1094 C C . VAL A 1 138 ? 6.349 -7.863 -3.477 1.00 92.19 138 VAL A C 1
ATOM 1096 O O . VAL A 1 138 ? 7.131 -7.822 -4.428 1.00 92.19 138 VAL A O 1
ATOM 1099 N N . LEU A 1 139 ? 5.098 -8.317 -3.603 1.00 94.12 139 LEU A N 1
ATOM 1100 C CA . LEU A 1 139 ? 4.541 -8.761 -4.882 1.00 94.12 139 LEU A CA 1
ATOM 1101 C C . LEU A 1 139 ? 4.500 -7.624 -5.910 1.00 94.12 139 LEU A C 1
ATOM 1103 O O . LEU A 1 139 ? 4.877 -7.831 -7.060 1.00 94.12 139 LEU A O 1
ATOM 1107 N N . GLY A 1 140 ? 4.092 -6.424 -5.498 1.00 91.75 140 GLY A N 1
ATOM 1108 C CA . GLY A 1 140 ? 4.062 -5.239 -6.350 1.00 91.75 140 GLY A CA 1
ATOM 1109 C C . GLY A 1 140 ? 5.444 -4.855 -6.880 1.00 91.75 140 GLY A C 1
ATOM 1110 O O . GLY A 1 140 ? 5.604 -4.675 -8.085 1.00 91.75 140 GLY A O 1
ATOM 1111 N N . ILE A 1 141 ? 6.458 -4.818 -6.009 1.00 91.69 141 ILE A N 1
ATOM 1112 C CA . ILE A 1 141 ? 7.864 -4.591 -6.386 1.00 91.69 141 ILE A CA 1
ATOM 1113 C C . ILE A 1 141 ? 8.324 -5.642 -7.401 1.00 91.69 141 ILE A C 1
ATOM 1115 O O . ILE A 1 141 ? 8.907 -5.299 -8.430 1.00 91.69 141 ILE A O 1
ATOM 1119 N N . PHE A 1 142 ? 8.048 -6.921 -7.131 1.00 93.69 142 PHE A N 1
ATOM 1120 C CA . PHE A 1 142 ? 8.457 -8.015 -8.007 1.00 93.69 142 PHE A CA 1
ATOM 1121 C C . PHE A 1 142 ? 7.806 -7.915 -9.392 1.00 93.69 142 PHE A C 1
ATOM 1123 O O . PHE A 1 142 ? 8.494 -8.002 -10.409 1.00 93.69 142 PHE A O 1
ATOM 1130 N N . LEU A 1 143 ? 6.493 -7.676 -9.446 1.00 92.75 143 LEU A N 1
ATOM 1131 C CA . LEU A 1 143 ? 5.771 -7.478 -10.703 1.00 92.75 143 LEU A CA 1
ATOM 1132 C C . LEU A 1 143 ? 6.279 -6.240 -11.452 1.00 92.75 143 LEU A C 1
ATOM 1134 O O . LEU A 1 143 ? 6.499 -6.317 -12.659 1.00 92.75 143 LEU A O 1
ATOM 1138 N N . GLY A 1 144 ? 6.538 -5.138 -10.745 1.00 89.69 144 GLY A N 1
ATOM 1139 C CA . GLY A 1 144 ? 7.130 -3.925 -11.309 1.00 89.69 144 GLY A CA 1
ATOM 1140 C C . GLY A 1 144 ? 8.497 -4.182 -11.944 1.00 89.69 144 GLY A C 1
ATOM 1141 O O . GLY A 1 144 ? 8.738 -3.781 -13.083 1.00 89.69 144 GLY A O 1
ATOM 1142 N N . PHE A 1 145 ? 9.362 -4.940 -11.265 1.00 91.62 145 PHE A N 1
ATOM 1143 C CA . PHE A 1 145 ? 10.660 -5.352 -11.801 1.00 91.62 145 PHE A CA 1
ATOM 1144 C C . PHE A 1 145 ? 10.520 -6.214 -13.065 1.00 91.62 145 PHE A C 1
ATOM 1146 O O . PHE A 1 145 ? 11.178 -5.947 -14.073 1.00 91.62 145 PHE A O 1
ATOM 1153 N N . VAL A 1 146 ? 9.653 -7.234 -13.040 1.00 91.62 146 VAL A N 1
ATOM 1154 C CA . VAL A 1 146 ? 9.436 -8.135 -14.186 1.00 91.62 146 VAL A CA 1
ATOM 1155 C C . VAL A 1 146 ? 8.891 -7.371 -15.392 1.00 91.62 146 VAL A C 1
ATOM 1157 O O . VAL A 1 146 ? 9.420 -7.521 -16.496 1.00 91.62 146 VAL A O 1
ATOM 1160 N N . VAL A 1 147 ? 7.874 -6.528 -15.189 1.00 90.50 147 VAL A N 1
ATOM 1161 C CA . VAL A 1 147 ? 7.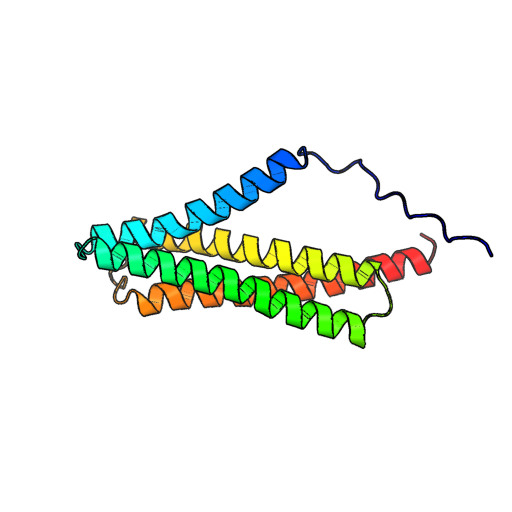276 -5.705 -16.251 1.00 90.50 147 VAL A CA 1
ATOM 1162 C C . VAL A 1 147 ? 8.300 -4.724 -16.810 1.00 90.50 147 VAL A C 1
ATOM 1164 O O . VAL A 1 147 ? 8.471 -4.669 -18.026 1.00 90.50 147 VAL A O 1
ATOM 1167 N N . GLY A 1 148 ? 9.046 -4.022 -15.951 1.00 87.62 148 GLY A N 1
ATOM 1168 C CA . GLY A 1 148 ? 10.089 -3.094 -16.387 1.00 87.62 148 GLY A CA 1
ATOM 1169 C C . GLY A 1 148 ? 11.149 -3.777 -17.251 1.00 87.62 148 GLY A C 1
ATOM 1170 O O . GLY A 1 148 ? 11.478 -3.2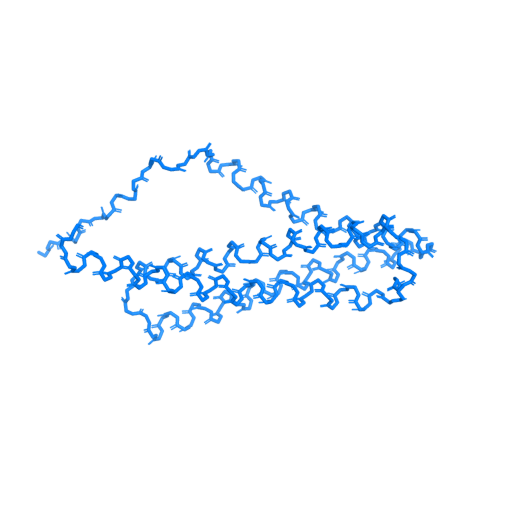97 -18.335 1.00 87.62 148 GLY A O 1
ATOM 1171 N N . ARG A 1 149 ? 11.638 -4.950 -16.832 1.00 87.75 149 ARG A N 1
ATOM 1172 C CA . ARG A 1 149 ? 12.631 -5.714 -17.608 1.00 87.75 149 ARG A CA 1
ATOM 1173 C C . ARG A 1 149 ? 12.066 -6.263 -18.915 1.00 87.75 149 ARG A C 1
ATOM 1175 O O . ARG A 1 149 ? 12.805 -6.379 -19.894 1.00 87.75 149 ARG A O 1
ATOM 1182 N N . PHE A 1 150 ? 10.785 -6.620 -18.949 1.00 89.12 150 PHE A N 1
ATOM 1183 C CA . PHE A 1 150 ? 10.130 -7.078 -20.170 1.00 89.12 150 PHE A CA 1
ATOM 1184 C C . PHE A 1 150 ? 9.955 -5.940 -21.186 1.00 89.12 150 PHE A C 1
ATOM 1186 O O . PHE A 1 150 ? 10.300 -6.116 -22.356 1.00 89.12 150 PHE A O 1
ATOM 1193 N N . GLU A 1 151 ? 9.493 -4.766 -20.744 1.00 86.88 151 GLU A N 1
ATOM 1194 C CA . GLU A 1 151 ? 9.360 -3.568 -21.586 1.00 86.88 151 GLU A CA 1
ATOM 1195 C C . GLU A 1 151 ? 10.717 -3.108 -22.133 1.00 86.88 151 GLU A C 1
ATOM 1197 O O . GLU A 1 151 ? 10.850 -2.855 -23.331 1.00 86.88 151 GLU A O 1
ATOM 1202 N N . GLU A 1 152 ? 11.752 -3.098 -21.292 1.00 85.00 152 GLU A N 1
ATOM 1203 C CA . GLU A 1 152 ? 13.117 -2.764 -21.701 1.00 85.00 152 GLU A CA 1
ATOM 1204 C C . GLU A 1 152 ? 13.656 -3.740 -22.762 1.00 85.00 152 GLU A C 1
ATOM 1206 O O . GLU A 1 152 ? 14.213 -3.324 -23.782 1.00 85.00 152 GLU A O 1
ATOM 1211 N N . ARG A 1 153 ? 13.437 -5.051 -22.579 1.00 85.25 153 ARG A N 1
ATOM 1212 C CA . ARG A 1 153 ? 13.811 -6.066 -23.579 1.00 85.25 153 ARG A CA 1
ATOM 1213 C C . ARG A 1 153 ? 13.056 -5.896 -24.891 1.00 85.25 153 ARG A C 1
ATOM 1215 O O . ARG A 1 153 ? 13.644 -6.138 -25.943 1.00 85.25 153 ARG A O 1
ATOM 1222 N N . LYS A 1 154 ? 11.776 -5.521 -24.843 1.00 85.81 154 LYS A N 1
ATOM 1223 C CA . LYS A 1 154 ? 10.975 -5.262 -26.043 1.00 85.81 154 LYS A CA 1
ATOM 1224 C C . LYS A 1 154 ? 11.519 -4.049 -26.802 1.00 85.81 154 LYS A C 1
ATOM 1226 O O . LYS A 1 154 ? 11.757 -4.163 -28.000 1.00 85.81 154 LYS A O 1
ATOM 1231 N N . ARG A 1 155 ? 11.826 -2.953 -26.095 1.00 81.69 155 ARG A N 1
ATOM 1232 C CA . ARG A 1 155 ? 12.420 -1.738 -26.680 1.00 81.69 155 ARG A CA 1
ATOM 1233 C C . ARG A 1 155 ? 13.771 -2.017 -27.342 1.00 81.69 155 ARG A C 1
ATOM 1235 O O . ARG A 1 155 ? 13.993 -1.608 -28.475 1.00 81.69 155 ARG A O 1
ATOM 1242 N N . ASN A 1 156 ? 14.646 -2.772 -26.678 1.00 77.62 156 ASN A N 1
ATOM 1243 C CA . ASN A 1 156 ? 15.975 -3.097 -27.213 1.00 77.62 156 ASN A CA 1
ATOM 1244 C C . ASN A 1 156 ? 15.936 -4.056 -28.415 1.00 77.62 156 ASN A C 1
ATOM 1246 O O . ASN A 1 156 ? 16.901 -4.124 -29.170 1.00 77.62 156 ASN A O 1
ATOM 1250 N N . LYS A 1 157 ? 14.838 -4.800 -28.605 1.00 77.12 157 LYS A N 1
ATOM 1251 C CA . LYS A 1 157 ? 14.632 -5.683 -29.763 1.00 77.12 157 LYS A CA 1
ATOM 1252 C C . LYS A 1 157 ? 13.974 -4.988 -30.963 1.00 77.12 157 LYS A C 1
ATOM 1254 O O . LYS A 1 157 ? 13.763 -5.655 -31.968 1.00 77.12 157 LYS A O 1
ATOM 1259 N N . GLY A 1 158 ? 13.684 -3.685 -30.880 1.00 53.75 158 GLY A N 1
ATOM 1260 C CA . GLY A 1 158 ? 13.211 -2.893 -32.021 1.00 53.75 158 GLY A CA 1
ATOM 1261 C C . GLY A 1 158 ? 11.830 -3.287 -32.556 1.00 53.75 158 GLY A C 1
ATOM 1262 O O . GLY A 1 158 ? 11.616 -3.195 -33.762 1.00 53.75 158 GLY A O 1
ATOM 1263 N N . PHE A 1 159 ? 10.924 -3.743 -31.684 1.00 46.94 159 PHE A N 1
ATOM 1264 C CA . PHE A 1 159 ? 9.503 -3.927 -32.007 1.00 46.94 159 PHE A CA 1
ATOM 1265 C C . PHE A 1 159 ? 8.676 -2.697 -31.646 1.00 46.94 159 PHE A C 1
ATOM 1267 O O . PHE A 1 159 ? 8.874 -2.175 -30.524 1.00 46.94 159 PHE A O 1
#

pLDDT: mean 78.58, std 16.21, range [32.06, 94.12]

Radius of gyration: 19.52 Å; chains: 1; bounding box: 47×33×58 Å

Sequence (159 aa):
MSLPPTQKRDKSTSFFSPHRGDLFVVCIWVVSLVPAFLISVFKKDPLYASFITILIQFLASFGSITLFGVISQLLCYRYIESSDVHDRIMDGLFYGFHGGMILWIVYAFFRMLFGMREVGEINALVGFSGIMCITSCVLGIFLGFVVGRFEERKRNKGF